Protein AF-A0A9D4SC28-F1 (afdb_monomer)

Solvent-accessible surface area (backbone atoms only — not comparable to full-atom values): 3218 Å² total; per-residue (Å²): 134,57,72,66,57,53,50,51,52,53,54,51,53,70,36,86,79,67,57,50,65,65,57,53,19,65,74,70,72,42,58,57,67,60,52,51,55,50,59,75,42,38,68,60,55,52,52,58,59,60,76,73,113

Sequence (53 aa):
MFLEDKIKLIKESEMLPKPTLKMLSEKYRIGKSTIGDIMQKKSTYMFFSVKRM

Structure (mmCIF, N/CA/C/O backbone):
data_AF-A0A9D4SC28-F1
#
_entry.id   AF-A0A9D4SC28-F1
#
loop_
_atom_site.group_PDB
_atom_site.id
_atom_site.type_symbol
_atom_site.label_atom_id
_atom_site.label_alt_id
_atom_site.label_comp_id
_atom_site.label_asym_id
_atom_site.label_entity_id
_atom_site.label_seq_id
_atom_site.pdbx_PDB_ins_code
_atom_site.Cartn_x
_atom_site.Cartn_y
_atom_site.Cartn_z
_atom_site.occupancy
_atom_site.B_iso_or_equiv
_atom_site.auth_seq_id
_atom_site.auth_comp_id
_atom_site.auth_asym_id
_atom_site.auth_atom_id
_atom_site.pdbx_PDB_model_num
ATOM 1 N N . MET A 1 1 ? -2.051 3.642 -13.418 1.00 74.44 1 MET A N 1
ATOM 2 C CA . MET A 1 1 ? -1.108 3.906 -12.310 1.00 74.44 1 MET A CA 1
ATOM 3 C C . MET A 1 1 ? 0.307 3.707 -12.819 1.00 74.44 1 MET A C 1
ATOM 5 O O . MET A 1 1 ? 0.631 2.602 -13.259 1.00 74.44 1 MET A O 1
ATOM 9 N N . PHE A 1 2 ? 1.118 4.761 -12.803 1.00 88.19 2 PHE A N 1
ATOM 10 C CA . PHE A 1 2 ? 2.495 4.728 -13.295 1.00 88.19 2 PHE A CA 1
ATOM 11 C C . PHE A 1 2 ? 3.453 4.142 -12.248 1.00 88.19 2 PHE A C 1
ATOM 13 O O . PHE A 1 2 ? 3.074 3.897 -11.102 1.00 88.19 2 PHE A O 1
ATOM 20 N N . LEU A 1 3 ? 4.701 3.872 -12.646 1.00 87.31 3 LEU A N 1
ATOM 21 C CA . LEU A 1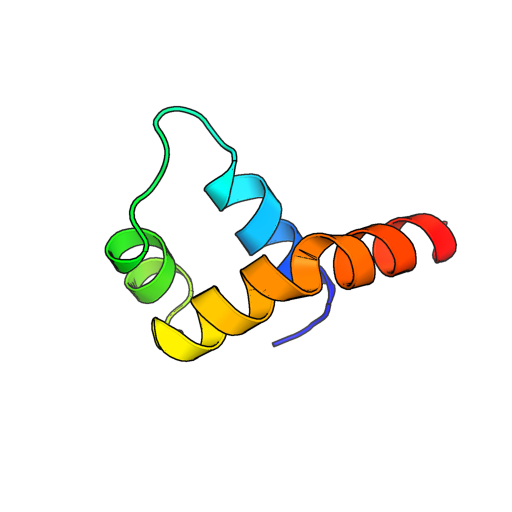 3 ? 5.736 3.372 -11.732 1.00 87.31 3 LEU A CA 1
ATOM 22 C C . LEU A 1 3 ? 5.998 4.368 -10.588 1.00 87.31 3 LEU A C 1
ATOM 24 O O . LEU A 1 3 ? 6.118 3.962 -9.436 1.00 87.31 3 LEU A O 1
ATOM 28 N N . GLU A 1 4 ? 6.003 5.663 -10.897 1.00 89.94 4 GLU A N 1
ATOM 29 C CA . GLU A 1 4 ? 6.215 6.751 -9.936 1.00 89.94 4 GLU A CA 1
ATOM 30 C C . GLU A 1 4 ? 5.143 6.789 -8.843 1.00 89.94 4 GLU A C 1
ATOM 32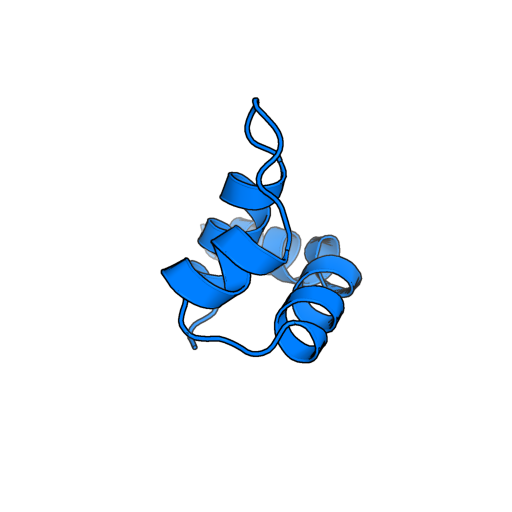 O O . GLU A 1 4 ? 5.471 6.934 -7.666 1.00 89.94 4 GLU A O 1
ATOM 37 N N . ASP A 1 5 ? 3.875 6.575 -9.204 1.00 91.06 5 ASP A N 1
ATOM 38 C CA . ASP A 1 5 ? 2.770 6.507 -8.241 1.00 91.06 5 ASP A CA 1
ATOM 39 C C . ASP A 1 5 ? 2.951 5.336 -7.272 1.00 91.06 5 ASP A C 1
ATOM 41 O O . ASP A 1 5 ? 2.676 5.455 -6.080 1.00 91.06 5 ASP A O 1
ATOM 45 N N . LYS A 1 6 ? 3.439 4.191 -7.774 1.00 92.31 6 LYS A N 1
ATOM 46 C CA . LYS A 1 6 ? 3.680 2.992 -6.955 1.00 92.31 6 LYS A CA 1
ATOM 47 C C . LYS A 1 6 ? 4.816 3.240 -5.978 1.00 92.31 6 LYS A C 1
ATOM 49 O O . LYS A 1 6 ? 4.708 2.873 -4.815 1.00 92.31 6 LYS A O 1
ATOM 54 N N . ILE A 1 7 ? 5.874 3.907 -6.434 1.00 92.19 7 ILE A N 1
ATOM 55 C CA . ILE A 1 7 ? 7.008 4.289 -5.593 1.00 92.19 7 ILE A CA 1
ATOM 56 C C . ILE A 1 7 ? 6.567 5.284 -4.516 1.00 92.19 7 ILE A C 1
ATOM 58 O O . ILE A 1 7 ? 6.915 5.092 -3.354 1.00 92.19 7 ILE A O 1
ATOM 62 N N . LYS A 1 8 ? 5.779 6.311 -4.866 1.00 92.75 8 LYS A N 1
ATOM 63 C CA . LYS A 1 8 ? 5.216 7.263 -3.891 1.00 92.75 8 LYS A CA 1
ATOM 64 C C . LYS A 1 8 ? 4.374 6.547 -2.839 1.00 92.75 8 LYS A C 1
ATOM 66 O O . LYS A 1 8 ? 4.593 6.756 -1.651 1.00 92.75 8 LYS A O 1
ATOM 71 N N . LEU A 1 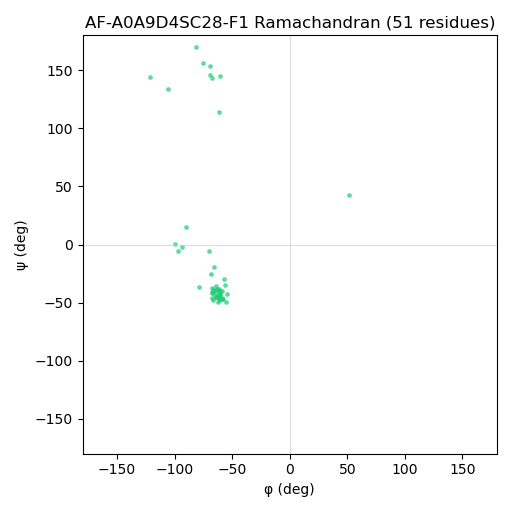9 ? 3.498 5.641 -3.267 1.00 94.12 9 LEU A N 1
ATOM 72 C CA . LEU A 1 9 ? 2.666 4.840 -2.375 1.00 94.12 9 LEU A CA 1
ATOM 73 C C . LEU A 1 9 ? 3.500 3.957 -1.431 1.00 94.12 9 LEU A C 1
ATOM 75 O O . LEU A 1 9 ? 3.203 3.897 -0.239 1.00 94.12 9 LEU A O 1
ATOM 79 N N . ILE A 1 10 ? 4.564 3.316 -1.928 1.00 93.19 10 ILE A N 1
ATOM 80 C CA . ILE A 1 10 ? 5.491 2.531 -1.096 1.00 93.19 10 ILE A CA 1
ATOM 81 C C . ILE A 1 10 ? 6.180 3.436 -0.071 1.00 93.19 10 ILE A C 1
ATOM 83 O O . ILE A 1 10 ? 6.157 3.121 1.116 1.00 93.19 10 ILE A O 1
ATOM 87 N N . LYS A 1 11 ? 6.734 4.579 -0.498 1.00 92.56 11 LYS A N 1
ATOM 88 C CA . LYS A 1 11 ? 7.408 5.527 0.403 1.00 92.56 11 LYS A CA 1
ATOM 89 C C . LYS A 1 11 ? 6.470 6.031 1.494 1.00 92.56 11 LYS A C 1
ATOM 91 O O . LYS A 1 11 ? 6.841 6.023 2.660 1.00 92.56 11 LYS A O 1
ATOM 96 N N . GLU A 1 12 ? 5.249 6.421 1.136 1.00 93.56 12 GLU A N 1
ATOM 97 C CA . GLU A 1 12 ? 4.258 6.880 2.112 1.00 93.56 12 GLU A CA 1
ATOM 98 C C . GLU A 1 12 ? 3.849 5.779 3.088 1.00 93.56 12 GLU A C 1
ATOM 100 O O . GLU A 1 12 ? 3.666 6.055 4.267 1.00 93.56 12 GLU A O 1
ATOM 105 N N . SER A 1 13 ? 3.765 4.523 2.646 1.00 92.81 13 SER A N 1
ATOM 106 C CA . SER A 1 13 ? 3.465 3.403 3.546 1.00 92.81 13 SER A CA 1
ATOM 107 C C . SER A 1 13 ? 4.542 3.116 4.596 1.00 92.81 13 SER A C 1
ATOM 109 O O . SER A 1 13 ? 4.255 2.461 5.600 1.00 92.81 13 SER A O 1
ATOM 111 N N . GLU A 1 14 ? 5.765 3.599 4.366 1.00 90.44 14 GLU A N 1
ATOM 112 C CA . GLU A 1 14 ? 6.905 3.482 5.278 1.00 90.44 14 GLU A CA 1
ATOM 113 C C . GLU A 1 14 ? 7.103 4.745 6.142 1.00 90.44 14 GLU A C 1
ATOM 115 O O . GLU A 1 14 ? 7.928 4.729 7.053 1.00 90.44 14 GLU A O 1
ATOM 120 N N . MET A 1 15 ? 6.335 5.820 5.910 1.00 92.62 15 MET A N 1
ATOM 121 C CA . MET A 1 15 ? 6.382 7.035 6.735 1.00 92.62 15 MET A CA 1
ATOM 122 C C . MET A 1 15 ? 5.822 6.796 8.141 1.00 92.62 15 MET A 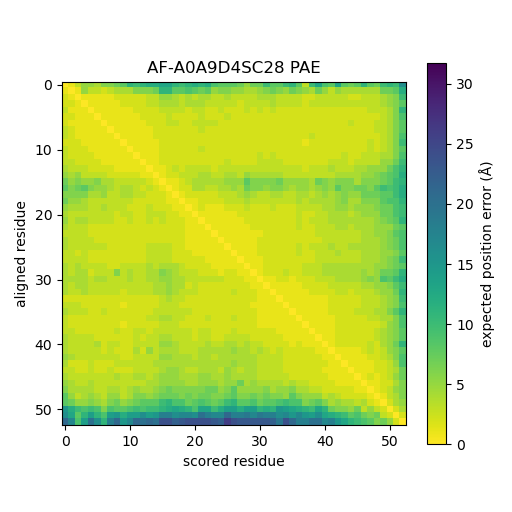C 1
ATOM 124 O O . MET A 1 15 ? 4.962 5.941 8.344 1.00 92.62 15 MET A O 1
ATOM 128 N N . LEU A 1 16 ? 6.288 7.585 9.113 1.00 89.88 16 LEU A N 1
ATOM 129 C CA . LEU A 1 16 ? 5.762 7.598 10.478 1.00 89.88 16 LEU A CA 1
ATOM 130 C C . LEU A 1 16 ? 4.917 8.866 10.714 1.00 89.88 16 LEU A C 1
ATOM 132 O O . LEU A 1 16 ? 5.376 9.954 10.369 1.00 89.88 16 LEU A O 1
ATOM 136 N N . PRO A 1 17 ? 3.716 8.756 11.315 1.00 87.50 17 PRO A N 1
ATOM 137 C CA . PRO A 1 17 ? 3.053 7.521 11.743 1.00 87.50 17 PRO A CA 1
ATOM 138 C C . PRO A 1 17 ? 2.633 6.644 10.555 1.00 87.50 17 PRO A C 1
ATOM 140 O O . PRO A 1 17 ? 2.216 7.152 9.517 1.00 87.50 17 PRO A O 1
ATOM 143 N N . LYS A 1 18 ? 2.737 5.318 10.726 1.00 91.31 18 LYS A N 1
ATOM 144 C CA . LYS A 1 18 ? 2.489 4.349 9.651 1.00 91.31 18 LYS A CA 1
ATOM 145 C C . LYS A 1 18 ? 1.041 4.451 9.159 1.00 91.31 18 LYS A C 1
ATOM 147 O O . LYS A 1 18 ? 0.132 4.122 9.928 1.00 91.31 18 LYS A O 1
ATOM 152 N N . PRO A 1 19 ? 0.790 4.879 7.907 1.00 92.44 19 PRO A N 1
ATOM 153 C CA . PRO A 1 19 ? -0.570 5.024 7.420 1.00 92.44 19 PRO A CA 1
ATOM 154 C C . PRO A 1 19 ? -1.219 3.652 7.247 1.00 92.44 19 PRO A C 1
ATOM 156 O O . PRO A 1 19 ? -0.582 2.661 6.880 1.00 92.44 19 PRO A O 1
ATOM 159 N N . THR A 1 20 ? -2.524 3.586 7.498 1.00 92.12 20 THR A N 1
ATOM 160 C CA . THR A 1 20 ? -3.276 2.343 7.313 1.00 92.12 20 THR A CA 1
ATOM 161 C C . THR A 1 20 ? -3.535 2.072 5.831 1.00 92.12 20 THR A C 1
ATOM 163 O O . THR A 1 20 ? -3.630 2.990 5.013 1.00 92.12 20 THR A O 1
ATOM 166 N N . LEU A 1 21 ? -3.752 0.801 5.474 1.00 90.12 21 LEU A N 1
ATOM 167 C CA . LEU A 1 21 ? -4.149 0.426 4.109 1.00 90.12 21 LEU A CA 1
ATOM 168 C C . LEU A 1 21 ? -5.443 1.122 3.664 1.00 90.12 21 LEU A C 1
ATOM 170 O O . LEU A 1 21 ? -5.616 1.383 2.478 1.00 90.12 21 LEU A O 1
ATOM 174 N N . LYS A 1 22 ? -6.349 1.437 4.602 1.00 92.25 22 LYS A N 1
ATOM 175 C CA . LYS A 1 22 ? -7.574 2.194 4.315 1.00 92.25 22 LYS A CA 1
ATOM 176 C C . LYS A 1 22 ? -7.245 3.628 3.891 1.00 92.25 22 LYS A C 1
ATOM 178 O O . LYS A 1 22 ? -7.716 4.049 2.845 1.00 92.25 22 LYS A O 1
ATOM 183 N N . MET A 1 23 ? -6.378 4.316 4.634 1.00 92.69 23 MET A N 1
ATOM 184 C CA . MET A 1 23 ? -5.951 5.679 4.296 1.00 92.69 23 MET A CA 1
ATOM 185 C C . MET A 1 23 ? -5.253 5.739 2.935 1.00 92.69 23 MET A C 1
ATOM 187 O O . MET A 1 23 ? -5.540 6.621 2.132 1.00 92.69 23 MET A O 1
ATOM 191 N N . LEU A 1 24 ? -4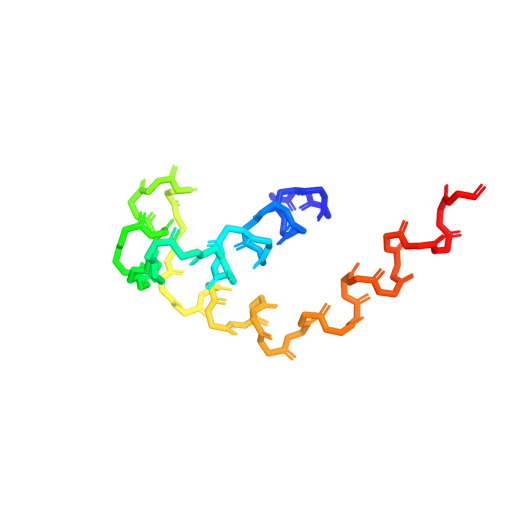.368 4.780 2.643 1.00 92.62 24 LEU A N 1
ATOM 192 C CA . LEU A 1 24 ? -3.707 4.697 1.336 1.00 92.62 24 LEU A CA 1
ATOM 193 C C . LEU A 1 24 ? -4.713 4.390 0.214 1.00 92.62 24 LEU A C 1
ATOM 195 O O . LEU A 1 24 ? -4.628 4.966 -0.867 1.00 92.62 24 LEU A O 1
ATOM 199 N N . SER A 1 25 ? -5.694 3.525 0.479 1.00 93.81 25 SER A N 1
ATOM 200 C CA . SER A 1 25 ? -6.768 3.191 -0.463 1.00 93.81 25 SER A CA 1
ATOM 201 C C . SER A 1 25 ? -7.632 4.401 -0.806 1.00 93.81 25 SER A C 1
ATOM 203 O O . SER A 1 25 ? -7.878 4.653 -1.983 1.00 93.81 25 SER A O 1
ATOM 205 N N . GLU A 1 26 ? -8.021 5.188 0.195 1.00 93.75 26 GLU A N 1
ATOM 206 C CA . GLU A 1 26 ? -8.798 6.418 0.018 1.00 93.75 26 GLU A CA 1
ATOM 207 C C . GLU A 1 26 ? -7.983 7.499 -0.703 1.00 93.75 26 GLU A C 1
ATOM 209 O O . GLU A 1 26 ? -8.462 8.090 -1.672 1.00 93.75 26 GLU A O 1
ATOM 214 N N . LYS A 1 27 ? -6.726 7.709 -0.294 1.00 92.12 27 LYS A N 1
ATOM 215 C CA . LYS A 1 27 ? -5.848 8.745 -0.853 1.00 92.12 27 LYS A CA 1
ATOM 216 C C . LYS A 1 27 ? -5.519 8.512 -2.324 1.00 92.12 27 LYS A C 1
ATOM 218 O O . LYS A 1 27 ? -5.581 9.442 -3.120 1.00 92.12 27 LYS A O 1
ATOM 223 N N . TYR A 1 28 ? -5.183 7.278 -2.688 1.00 91.44 28 TYR A N 1
ATOM 224 C CA . TYR A 1 28 ? -4.806 6.937 -4.060 1.00 91.44 28 TYR A CA 1
ATOM 225 C C . TYR A 1 28 ? -5.988 6.428 -4.901 1.00 91.44 28 TYR A C 1
ATOM 227 O O . TYR A 1 28 ? -5.811 6.150 -6.085 1.00 91.44 28 TYR A O 1
ATOM 235 N N . ARG A 1 29 ? -7.187 6.302 -4.308 1.00 92.31 29 ARG A N 1
ATOM 236 C CA . ARG A 1 29 ? -8.395 5.727 -4.930 1.00 92.31 29 ARG A CA 1
ATOM 237 C C . ARG A 1 29 ? -8.146 4.350 -5.560 1.00 92.31 29 ARG A C 1
ATOM 239 O O . ARG A 1 29 ? -8.607 4.064 -6.662 1.00 92.31 29 ARG A O 1
ATOM 246 N N . ILE A 1 30 ? -7.405 3.494 -4.854 1.00 92.69 30 ILE A N 1
ATOM 247 C CA . ILE A 1 30 ? -7.043 2.141 -5.309 1.00 92.69 30 ILE A CA 1
ATOM 248 C C . ILE A 1 30 ? -7.544 1.111 -4.306 1.00 92.69 30 ILE A C 1
ATOM 250 O O . ILE A 1 30 ? -7.500 1.338 -3.097 1.00 92.69 30 ILE A O 1
ATOM 254 N N . GLY A 1 31 ? -7.986 -0.046 -4.794 1.00 93.50 31 GLY A N 1
ATOM 255 C CA . GLY A 1 31 ? -8.402 -1.154 -3.941 1.00 93.50 31 GLY A CA 1
ATOM 256 C C . GLY A 1 31 ? -7.273 -1.654 -3.036 1.00 93.50 31 GLY A C 1
ATOM 257 O O . GLY A 1 31 ? -6.106 -1.706 -3.431 1.00 93.50 31 GLY A O 1
ATOM 258 N N . LYS A 1 32 ? -7.631 -2.080 -1.819 1.00 93.00 32 LYS A N 1
ATOM 259 C CA . LYS A 1 32 ? -6.680 -2.629 -0.835 1.00 93.00 32 LYS A CA 1
ATOM 260 C C . LYS A 1 32 ? -5.884 -3.820 -1.381 1.00 93.00 32 LYS A C 1
ATOM 262 O O . LYS A 1 32 ? -4.705 -3.934 -1.067 1.00 93.00 32 LYS A O 1
ATOM 267 N N . SER A 1 33 ? -6.496 -4.661 -2.221 1.00 94.06 33 SER A N 1
ATOM 268 C CA . SER A 1 33 ? -5.822 -5.794 -2.872 1.00 94.06 33 SER A CA 1
ATOM 269 C C . SER A 1 33 ? -4.670 -5.324 -3.757 1.00 94.06 33 SER A C 1
ATOM 271 O O . SER A 1 33 ? -3.549 -5.793 -3.613 1.00 94.06 33 SER A O 1
ATOM 273 N N . THR A 1 34 ? -4.913 -4.307 -4.587 1.00 93.06 34 THR A N 1
ATOM 274 C CA . THR A 1 34 ? -3.890 -3.716 -5.458 1.00 93.06 34 THR A CA 1
ATOM 275 C C . THR A 1 34 ? -2.766 -3.075 -4.651 1.00 93.06 34 THR A C 1
ATOM 277 O O . THR A 1 34 ? -1.602 -3.190 -5.018 1.00 93.06 34 THR A O 1
ATOM 280 N N . ILE A 1 35 ? -3.088 -2.425 -3.530 1.00 92.75 35 ILE A N 1
ATOM 281 C CA . ILE A 1 35 ? -2.077 -1.899 -2.603 1.00 92.75 35 ILE A CA 1
ATOM 282 C C . ILE A 1 35 ? -1.233 -3.044 -2.036 1.00 92.75 35 ILE A C 1
ATOM 284 O O . ILE A 1 35 ? -0.011 -2.941 -2.035 1.00 92.75 35 ILE A O 1
ATOM 288 N N . GLY A 1 36 ? -1.862 -4.144 -1.616 1.00 92.94 36 GLY A N 1
ATOM 289 C CA . GLY A 1 36 ? -1.171 -5.353 -1.166 1.00 92.94 36 GLY A CA 1
ATOM 290 C C . GLY A 1 36 ? -0.198 -5.899 -2.214 1.00 92.94 36 GLY A C 1
ATOM 291 O O . GLY A 1 36 ? 0.978 -6.090 -1.908 1.00 92.94 36 GLY A O 1
ATOM 292 N N . ASP A 1 37 ? -0.650 -6.049 -3.461 1.00 93.94 37 ASP A N 1
ATOM 293 C CA . ASP A 1 37 ? 0.191 -6.490 -4.582 1.00 93.94 37 ASP A CA 1
ATOM 294 C C . ASP A 1 37 ? 1.377 -5.548 -4.819 1.00 93.94 37 ASP A C 1
ATOM 296 O O . ASP A 1 37 ? 2.498 -5.990 -5.092 1.00 93.94 37 ASP A O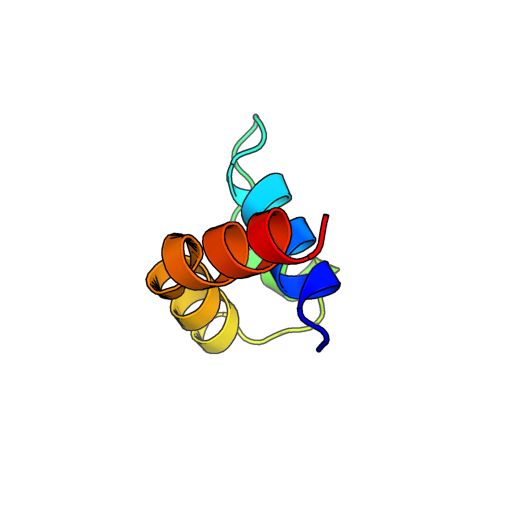 1
ATOM 300 N N . ILE A 1 38 ? 1.146 -4.233 -4.707 1.00 93.19 38 ILE A N 1
ATOM 301 C CA . ILE A 1 38 ? 2.198 -3.231 -4.887 1.00 93.19 38 ILE A CA 1
ATOM 302 C C . ILE A 1 38 ? 3.254 -3.348 -3.785 1.00 93.19 38 ILE A C 1
ATOM 304 O O . ILE A 1 38 ? 4.449 -3.309 -4.082 1.00 93.19 38 ILE A O 1
ATOM 308 N N . MET A 1 39 ? 2.826 -3.540 -2.536 1.00 91.81 39 MET A N 1
ATOM 309 C CA . MET A 1 39 ? 3.730 -3.711 -1.397 1.00 91.81 39 MET A CA 1
ATOM 310 C C . MET A 1 39 ? 4.534 -5.006 -1.481 1.00 91.81 39 MET A C 1
ATOM 312 O O . MET A 1 39 ? 5.729 -4.997 -1.191 1.00 91.81 39 MET A O 1
ATOM 316 N N . GLN A 1 40 ? 3.926 -6.109 -1.927 1.00 93.88 40 GLN A N 1
ATOM 317 C CA . GLN A 1 40 ? 4.651 -7.366 -2.145 1.00 93.88 40 GLN A CA 1
ATOM 318 C C . GLN A 1 40 ? 5.754 -7.204 -3.196 1.00 93.88 40 GLN A C 1
ATOM 320 O O . GLN A 1 40 ? 6.858 -7.721 -3.042 1.00 93.88 40 GLN A O 1
ATOM 325 N N . LYS A 1 41 ? 5.486 -6.422 -4.244 1.00 93.81 41 LYS A N 1
ATOM 326 C CA . LYS A 1 41 ? 6.434 -6.137 -5.327 1.00 93.81 41 LYS A CA 1
ATOM 327 C C . LYS A 1 41 ? 7.306 -4.902 -5.060 1.00 93.81 41 LYS A C 1
ATOM 329 O O . LYS A 1 41 ? 7.955 -4.414 -5.989 1.00 93.81 41 LYS A O 1
ATOM 334 N N . LYS A 1 42 ? 7.378 -4.395 -3.816 1.00 91.56 42 LYS A N 1
ATOM 335 C CA . LYS A 1 42 ? 8.098 -3.143 -3.506 1.00 91.56 42 LYS A CA 1
ATOM 336 C C . LYS A 1 42 ? 9.551 -3.158 -3.972 1.00 91.56 42 LYS A C 1
ATOM 338 O O . LYS A 1 42 ? 10.017 -2.177 -4.542 1.00 91.56 42 LYS A O 1
ATOM 343 N N . SER A 1 43 ? 10.244 -4.282 -3.764 1.00 89.81 43 SER A N 1
ATOM 344 C CA . SER A 1 43 ? 11.664 -4.435 -4.105 1.00 89.81 43 SER A CA 1
ATOM 345 C C . SER A 1 43 ? 11.885 -4.270 -5.609 1.00 89.81 43 SER A C 1
ATOM 347 O O . SER A 1 43 ? 12.750 -3.516 -6.045 1.00 89.81 43 SER A O 1
ATOM 349 N N . THR A 1 44 ? 11.009 -4.875 -6.413 1.00 91.19 44 THR A N 1
ATOM 350 C CA . THR A 1 44 ? 11.019 -4.762 -7.872 1.00 91.19 44 THR A CA 1
ATOM 351 C C . THR A 1 44 ? 10.809 -3.319 -8.324 1.00 91.19 44 THR A C 1
ATOM 353 O O . THR A 1 44 ? 11.569 -2.812 -9.146 1.00 91.19 44 THR A O 1
ATOM 356 N N . TYR A 1 45 ? 9.808 -2.624 -7.777 1.00 90.00 45 TYR A N 1
ATOM 357 C CA . TYR A 1 45 ? 9.520 -1.242 -8.172 1.00 90.00 45 TYR A CA 1
ATOM 358 C C . TYR A 1 45 ? 10.616 -0.262 -7.754 1.00 90.00 45 TYR A C 1
ATOM 360 O O . TYR A 1 45 ? 10.959 0.628 -8.531 1.00 90.00 45 TYR A O 1
ATOM 368 N N . MET A 1 46 ? 11.209 -0.452 -6.576 1.00 85.25 46 MET A N 1
ATOM 369 C CA . MET A 1 46 ? 12.345 0.351 -6.122 1.00 85.25 46 MET A CA 1
ATOM 370 C C . MET A 1 46 ? 13.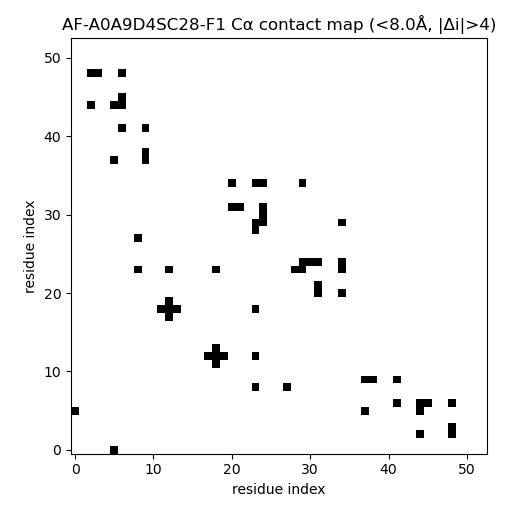599 0.089 -6.962 1.00 85.25 46 MET A C 1
ATOM 372 O O . MET A 1 46 ? 14.268 1.037 -7.360 1.00 85.25 46 MET A O 1
ATOM 376 N N . PHE A 1 47 ? 13.881 -1.164 -7.326 1.00 88.75 47 PHE A N 1
ATOM 377 C CA . PHE A 1 47 ? 15.002 -1.505 -8.205 1.00 88.75 47 PHE A CA 1
ATOM 378 C C . PHE A 1 47 ? 14.900 -0.814 -9.573 1.00 88.75 47 PHE A C 1
ATOM 380 O O . PHE A 1 47 ? 15.858 -0.198 -10.040 1.00 88.75 47 PHE A O 1
ATOM 387 N N . PHE A 1 48 ? 13.717 -0.851 -10.196 1.00 83.44 48 PHE A N 1
ATOM 388 C CA . PHE A 1 48 ? 13.481 -0.150 -11.461 1.00 83.44 48 PHE A CA 1
ATOM 389 C C . PHE A 1 48 ? 13.496 1.377 -11.320 1.00 83.44 48 PHE A C 1
ATOM 391 O O . PHE A 1 48 ? 13.814 2.057 -12.293 1.00 83.44 48 PHE A O 1
ATOM 398 N N . SER A 1 49 ? 13.191 1.919 -10.135 1.00 82.56 49 SER A N 1
ATOM 399 C CA . SER A 1 49 ? 13.343 3.352 -9.854 1.00 82.56 49 SER A CA 1
ATOM 400 C C . SER A 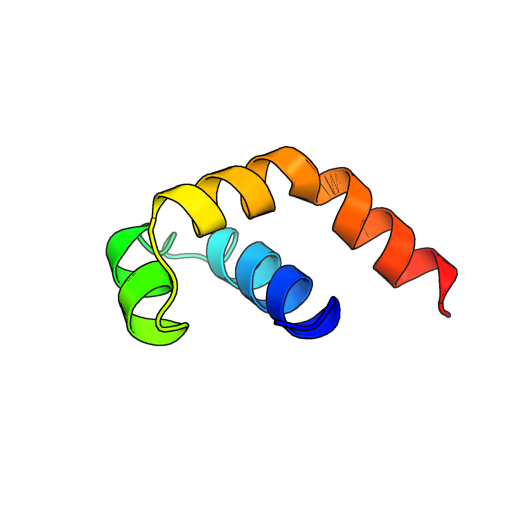1 49 ? 14.803 3.795 -9.896 1.00 82.56 49 SER A C 1
ATOM 402 O O . 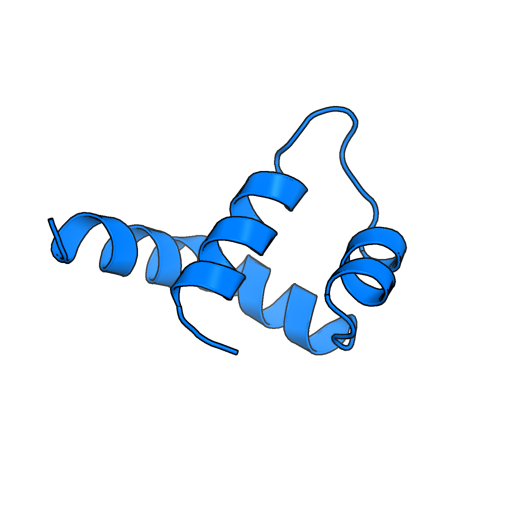SER A 1 49 ? 15.078 4.889 -10.372 1.00 82.56 49 SER A O 1
ATOM 404 N N . VAL A 1 50 ? 15.719 2.974 -9.376 1.00 75.88 50 VAL A N 1
ATOM 405 C CA . VAL A 1 50 ? 17.149 3.306 -9.278 1.00 75.88 50 VAL A CA 1
ATOM 406 C C . VAL A 1 50 ? 17.854 3.114 -10.621 1.00 75.88 50 VAL A C 1
ATOM 408 O O . VAL A 1 50 ? 18.685 3.929 -10.990 1.00 75.88 50 VAL A O 1
ATOM 411 N N . LYS A 1 51 ? 17.481 2.089 -11.399 1.00 71.25 51 LYS A N 1
ATOM 412 C CA . LYS A 1 51 ? 18.070 1.815 -12.725 1.00 71.25 51 LYS A CA 1
ATOM 413 C C . LYS A 1 51 ? 17.711 2.817 -13.835 1.00 71.25 51 LYS A C 1
ATOM 415 O O . LYS A 1 51 ? 18.194 2.657 -14.951 1.00 71.25 51 LYS A O 1
ATOM 420 N N . ARG A 1 52 ? 16.818 3.776 -13.571 1.00 60.16 52 ARG A N 1
ATOM 421 C CA . ARG A 1 52 ? 16.429 4.839 -14.516 1.00 60.16 52 ARG A CA 1
ATOM 422 C C . ARG A 1 52 ? 17.134 6.183 -14.265 1.00 60.16 52 ARG A C 1
ATOM 424 O O . ARG A 1 52 ? 16.831 7.126 -14.991 1.00 60.16 52 ARG A O 1
ATOM 431 N N . MET A 1 53 ? 18.011 6.269 -13.260 1.00 51.31 53 MET A N 1
ATOM 432 C CA . MET A 1 53 ? 19.014 7.339 -13.136 1.00 51.31 53 MET A CA 1
ATOM 433 C C . MET A 1 53 ? 20.259 6.971 -13.934 1.00 51.31 53 MET A C 1
ATOM 435 O O . MET A 1 53 ? 20.858 7.906 -14.502 1.00 51.31 53 MET A O 1
#

pLDDT: mean 89.09, std 8.2, range [51.31, 94.12]

Mean predicted aligned error: 3.75 Å

Secondary structure (DSSP, 8-state):
--HHHHHHHHHHHTSSS---HHHHHHHHT--HHHHHHHHHTHHHHHHHHHTT-

Organism: Dreissena polymorpha (NCBI:txid45954)

Nearest PDB structures (foldseek):
  1hlv-assembly1_A  TM=9.096E-01  e=1.285E-01  Homo sapiens
  3hug-assembly6_K  TM=5.959E-01  e=1.539E+00  Mycobacterium tuberculosis H37Rv
  3hug-assembly4_M  TM=5.977E-01  e=1.539E+00  Mycobacterium tuberculosis H37Rv
  3hug-assembly6_A  TM=6.017E-01  e=1.539E+00  Mycobacterium tuberculosis H37Rv
  3vep-assembly4_H  TM=6.259E-01  e=5.497E+00  Mycobacterium tuberculosis

Radius of gyration: 10.84 Å; Cα contacts (8 Å, |Δi|>4): 33; chains: 1; bounding box: 28×16×26 Å

Foldseek 3Di:
DDLVVLLVLLVQCPDPVRDDLVVSCVVVVHDSVVNVVSNVCVVVSVVVVVVVD